Protein AF-A0A2S6B004-F1 (afdb_monomer_lite)

Secondary structure (DSSP, 8-state):
-TTTTEEEEEEEEEEEEEGGGTEEEEEEEEEEEESS--SEEEEE--TTS-----EETTEEPPGGGEE-SSSEEEEEPP-

Structure (mmCIF, N/CA/C/O backbone):
data_AF-A0A2S6B004-F1
#
_entry.id   AF-A0A2S6B004-F1
#
loop_
_atom_site.group_PDB
_atom_site.id
_atom_site.type_symbol
_atom_site.label_atom_id
_atom_site.label_alt_id
_atom_site.label_comp_id
_atom_site.label_asym_id
_atom_site.label_entity_id
_atom_site.label_seq_id
_atom_site.pdbx_PDB_ins_code
_atom_site.Cartn_x
_atom_site.Cartn_y
_atom_site.Cartn_z
_atom_site.occupancy
_atom_site.B_iso_or_equiv
_atom_site.auth_seq_id
_atom_site.auth_comp_id
_atom_site.auth_asym_id
_atom_site.auth_atom_id
_atom_site.pdbx_PDB_model_num
ATOM 1 N N . SER A 1 1 ? 18.885 6.709 -2.622 1.00 46.69 1 SER A N 1
ATOM 2 C CA . SER A 1 1 ? 17.453 6.892 -2.311 1.00 46.69 1 SER A CA 1
ATOM 3 C C . SER A 1 1 ? 16.686 5.848 -3.100 1.00 46.69 1 SER A C 1
ATOM 5 O O . SER A 1 1 ? 16.811 5.841 -4.314 1.00 46.69 1 SER A O 1
ATOM 7 N N . GLU A 1 2 ? 15.980 4.918 -2.457 1.00 54.16 2 GLU A N 1
ATOM 8 C CA . GLU A 1 2 ? 15.342 3.765 -3.132 1.00 54.16 2 GLU A CA 1
ATOM 9 C C . GLU A 1 2 ? 14.003 4.092 -3.831 1.00 54.16 2 GLU A C 1
ATOM 11 O O . GLU A 1 2 ? 13.352 3.206 -4.373 1.00 54.16 2 GLU A O 1
ATOM 16 N N . GLN A 1 3 ? 13.610 5.368 -3.884 1.00 62.47 3 GLN A N 1
ATOM 17 C CA . GLN A 1 3 ? 12.346 5.840 -4.466 1.00 62.47 3 GLN A CA 1
ATOM 18 C C . GLN A 1 3 ? 12.541 6.715 -5.723 1.00 62.47 3 GLN A C 1
ATOM 20 O O . GLN A 1 3 ? 11.788 7.646 -5.991 1.00 62.47 3 GLN A O 1
ATOM 25 N N . THR A 1 4 ? 13.565 6.449 -6.536 1.00 66.56 4 THR A N 1
ATOM 26 C CA . THR A 1 4 ? 13.837 7.269 -7.736 1.00 66.56 4 THR A CA 1
ATOM 27 C C . THR A 1 4 ? 12.872 6.971 -8.896 1.00 66.56 4 THR A C 1
ATOM 29 O O . THR A 1 4 ? 12.671 7.815 -9.772 1.00 66.56 4 THR A O 1
ATOM 32 N N . GLY A 1 5 ? 12.240 5.793 -8.897 1.00 83.75 5 GLY A N 1
ATOM 33 C CA . GLY A 1 5 ? 11.467 5.278 -10.032 1.00 83.75 5 GLY A CA 1
ATOM 34 C C . GLY A 1 5 ? 9.974 5.627 -10.072 1.00 83.75 5 GLY A C 1
ATOM 35 O O . GLY A 1 5 ? 9.321 5.249 -11.039 1.00 83.75 5 GLY A O 1
ATOM 36 N N . VAL A 1 6 ? 9.429 6.347 -9.083 1.00 91.50 6 VAL A N 1
ATOM 37 C CA . VAL A 1 6 ? 8.015 6.777 -9.058 1.00 91.50 6 VAL A CA 1
ATOM 38 C C . VAL A 1 6 ? 7.864 8.261 -8.746 1.00 91.50 6 VAL A C 1
ATOM 40 O O . VAL A 1 6 ? 8.658 8.841 -8.003 1.00 91.50 6 VAL A O 1
ATOM 43 N N . THR A 1 7 ? 6.814 8.867 -9.287 1.00 93.69 7 THR A N 1
ATOM 44 C CA . THR A 1 7 ? 6.210 10.099 -8.775 1.00 93.69 7 THR A CA 1
ATOM 45 C C . THR A 1 7 ? 4.989 9.714 -7.951 1.00 93.69 7 THR A C 1
ATOM 47 O O . THR A 1 7 ? 4.205 8.882 -8.394 1.00 93.69 7 THR A O 1
ATOM 50 N N . PHE A 1 8 ? 4.831 10.290 -6.763 1.00 93.38 8 PHE A N 1
ATOM 51 C CA . PHE A 1 8 ? 3.566 10.227 -6.036 1.00 93.38 8 PHE A CA 1
ATOM 52 C C . PHE A 1 8 ? 2.631 11.310 -6.573 1.00 93.38 8 PHE A C 1
ATOM 54 O O . PHE A 1 8 ? 3.032 12.474 -6.626 1.00 93.38 8 PHE A O 1
ATOM 61 N N . ASP A 1 9 ? 1.413 10.925 -6.949 1.00 96.19 9 ASP A N 1
ATOM 62 C CA . ASP A 1 9 ? 0.456 11.830 -7.584 1.00 96.19 9 ASP A CA 1
ATOM 63 C C . ASP A 1 9 ? -0.598 12.315 -6.580 1.00 96.19 9 ASP A C 1
ATOM 65 O O . ASP A 1 9 ? -0.781 13.519 -6.406 1.00 96.19 9 ASP A O 1
ATOM 69 N N . HIS A 1 10 ? -1.281 11.390 -5.896 1.00 96.75 10 HIS A N 1
ATOM 70 C CA . HIS A 1 10 ? -2.260 11.702 -4.849 1.00 96.75 10 HIS A CA 1
ATOM 71 C C . HIS A 1 10 ? -2.530 10.508 -3.924 1.00 96.75 10 HIS A C 1
ATOM 73 O O . HIS A 1 10 ? -2.210 9.359 -4.240 1.00 96.75 10 HIS A O 1
ATOM 79 N N . ALA A 1 11 ? -3.156 10.798 -2.782 1.00 96.94 11 ALA A N 1
ATOM 80 C CA . ALA A 1 11 ? -3.656 9.808 -1.842 1.00 96.94 11 ALA A CA 1
ATOM 81 C C . ALA A 1 11 ? -5.079 10.155 -1.410 1.00 96.94 11 ALA A C 1
ATOM 83 O O . ALA A 1 11 ? -5.330 11.265 -0.943 1.00 96.94 11 ALA A O 1
ATOM 84 N N . ASP A 1 12 ? -5.955 9.161 -1.474 1.00 97.94 12 ASP A N 1
ATOM 85 C CA . ASP A 1 12 ? -7.267 9.192 -0.845 1.00 97.94 12 ASP A CA 1
ATOM 86 C C . ASP A 1 12 ? -7.224 8.327 0.409 1.00 97.94 12 ASP A C 1
ATOM 88 O O . ASP A 1 12 ? -6.973 7.123 0.333 1.00 97.94 12 ASP A O 1
ATOM 92 N N . LEU A 1 13 ? -7.458 8.936 1.572 1.00 96.88 13 LEU A N 1
ATOM 93 C CA . LEU A 1 13 ? -7.430 8.260 2.865 1.00 96.88 13 LEU A CA 1
ATOM 94 C C . LEU A 1 13 ? -8.797 8.354 3.538 1.00 96.88 13 LEU A C 1
ATOM 96 O O . LEU A 1 13 ? -9.279 9.437 3.861 1.00 96.88 13 LEU A O 1
ATOM 100 N N . SER A 1 14 ? -9.387 7.195 3.807 1.00 97.81 14 SER A N 1
ATOM 101 C CA . SER A 1 14 ? -10.575 7.052 4.641 1.00 97.81 14 SER A CA 1
ATOM 102 C C . SER A 1 14 ? -10.190 6.466 5.991 1.00 97.81 14 SER A C 1
ATOM 104 O O . SER A 1 14 ? -9.492 5.454 6.063 1.00 97.81 14 SER A O 1
ATOM 106 N N . ILE A 1 15 ? -10.666 7.096 7.062 1.00 96.50 15 ILE A N 1
ATOM 107 C CA . ILE A 1 15 ? -10.437 6.658 8.436 1.00 96.50 15 ILE A CA 1
ATOM 108 C C . ILE A 1 15 ? -11.786 6.374 9.086 1.00 96.50 15 ILE A C 1
ATOM 110 O O . ILE A 1 15 ? -12.658 7.241 9.127 1.00 96.50 15 ILE A O 1
ATOM 114 N N . GLU A 1 16 ? -11.937 5.181 9.650 1.00 97.06 16 GLU A N 1
ATOM 115 C CA . GLU A 1 16 ? -13.085 4.816 10.467 1.00 97.06 16 GLU A CA 1
ATOM 116 C C . GLU A 1 16 ? -12.675 4.705 11.936 1.00 97.06 16 GLU A C 1
ATOM 118 O O . GLU A 1 16 ? -11.835 3.891 12.321 1.00 97.06 16 GLU A O 1
ATOM 123 N N . VAL A 1 17 ? -13.304 5.511 12.788 1.00 96.94 17 VAL A N 1
ATOM 124 C CA . VAL A 1 17 ? -13.092 5.457 14.236 1.00 96.94 17 VAL A CA 1
ATOM 125 C C . VAL A 1 17 ? -14.138 4.534 14.852 1.00 96.94 17 VAL A C 1
ATOM 127 O O . VAL A 1 17 ? -15.338 4.730 14.668 1.00 96.94 17 VAL A O 1
ATOM 130 N N . ARG A 1 18 ? -13.700 3.548 15.644 1.00 96.12 18 ARG A N 1
ATOM 131 C CA . ARG A 1 18 ? -14.564 2.625 16.398 1.00 96.12 18 ARG A CA 1
ATOM 132 C C . ARG A 1 18 ? -14.380 2.828 17.910 1.00 96.12 18 ARG A C 1
ATOM 134 O O . ARG A 1 18 ? -13.669 2.044 18.548 1.00 96.12 18 ARG A O 1
ATOM 141 N N . PRO A 1 19 ? -15.043 3.824 18.540 1.00 96.19 19 PRO A N 1
ATOM 142 C CA . PRO A 1 19 ? -14.779 4.197 19.935 1.00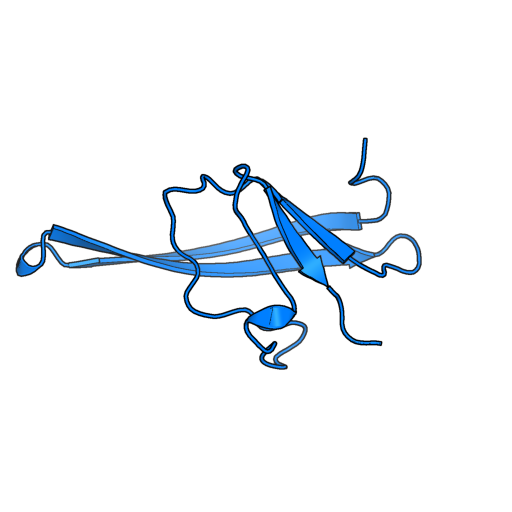 96.19 19 PRO A CA 1
ATOM 143 C C . PRO A 1 19 ? -15.040 3.072 20.940 1.00 96.19 19 PRO A C 1
ATOM 145 O O . PRO A 1 19 ? -14.226 2.830 21.827 1.00 96.19 19 PRO A O 1
ATOM 148 N N . LYS A 1 20 ? -16.137 2.320 20.761 1.00 97.56 20 LYS A N 1
ATOM 149 C CA . LYS A 1 20 ? -16.486 1.178 21.630 1.00 97.56 20 LYS A CA 1
ATOM 150 C C . LYS A 1 20 ? -15.414 0.084 21.629 1.00 97.56 20 LYS A C 1
ATOM 152 O O . LYS A 1 20 ? -15.276 -0.634 22.609 1.00 97.56 20 LYS A O 1
ATOM 157 N N . GLN A 1 21 ? -14.667 -0.029 20.532 1.00 96.44 21 GLN A N 1
ATOM 158 C CA . GLN A 1 21 ? -13.603 -1.013 20.338 1.00 96.44 21 GLN A CA 1
ATOM 159 C C . GLN A 1 21 ? -12.210 -0.410 20.562 1.00 96.44 21 GLN A C 1
ATOM 161 O O . GLN A 1 21 ? -11.224 -1.131 20.457 1.00 96.44 21 GLN A O 1
ATOM 166 N N . ARG A 1 22 ? -12.123 0.901 20.848 1.00 96.00 22 ARG A N 1
ATOM 167 C CA . ARG A 1 22 ? -10.872 1.670 20.956 1.00 96.00 22 ARG A CA 1
ATOM 168 C C . ARG A 1 22 ? -9.928 1.416 19.774 1.00 96.00 22 ARG A C 1
ATOM 170 O O . ARG A 1 22 ? -8.725 1.265 19.956 1.00 96.00 22 ARG A O 1
ATOM 177 N N . ARG A 1 23 ? -10.490 1.339 18.566 1.00 94.00 23 ARG A N 1
ATOM 178 C CA . ARG A 1 23 ? -9.759 1.040 17.331 1.00 94.00 23 ARG A CA 1
ATOM 179 C C . ARG A 1 23 ? -10.018 2.110 16.282 1.00 94.00 23 ARG A C 1
ATOM 181 O O . ARG A 1 23 ? -11.096 2.701 16.249 1.00 94.00 23 ARG A O 1
ATOM 188 N N . ILE A 1 24 ? -9.032 2.312 15.422 1.00 94.62 24 ILE A N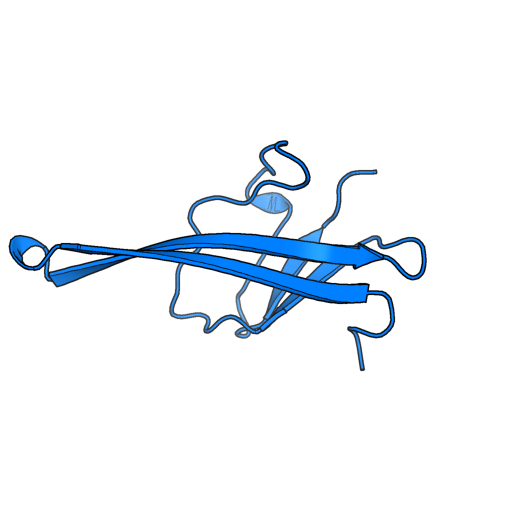 1
ATOM 189 C CA . ILE A 1 24 ? -9.155 3.060 14.178 1.00 94.62 24 ILE A CA 1
ATOM 190 C C . ILE A 1 24 ? -8.828 2.099 13.036 1.00 94.62 24 ILE A C 1
ATOM 192 O O . ILE A 1 24 ? -7.914 1.283 13.152 1.00 94.62 24 ILE A O 1
ATOM 196 N N . GLU A 1 25 ? -9.595 2.178 11.960 1.00 96.06 25 GLU A N 1
ATOM 197 C CA . GLU A 1 25 ? -9.334 1.490 10.702 1.00 96.06 25 GLU A CA 1
ATOM 198 C C . GLU A 1 25 ? -9.023 2.526 9.626 1.00 96.06 25 GLU A C 1
ATOM 200 O O . GLU A 1 25 ? -9.585 3.620 9.628 1.00 96.06 25 GLU A O 1
ATOM 205 N N . GLY A 1 26 ? -8.100 2.190 8.731 1.00 96.25 26 GLY A N 1
ATOM 206 C CA . GLY A 1 26 ? -7.702 3.044 7.621 1.00 96.25 26 GLY A CA 1
ATOM 207 C C . GLY A 1 26 ? -7.795 2.281 6.309 1.00 96.25 26 GLY A C 1
ATOM 208 O O . GLY A 1 26 ? -7.403 1.117 6.236 1.00 96.25 26 GLY A O 1
ATOM 209 N N . SER A 1 27 ? -8.294 2.946 5.275 1.00 97.12 27 SER A N 1
ATOM 210 C CA . SER A 1 27 ? -8.214 2.492 3.891 1.00 97.12 27 SER A CA 1
ATOM 211 C C . SER A 1 27 ? -7.627 3.619 3.056 1.00 97.12 27 SER A C 1
ATOM 213 O O . SER A 1 27 ? -8.114 4.747 3.118 1.00 97.12 27 SER A O 1
ATOM 215 N N . ALA A 1 28 ? -6.559 3.319 2.322 1.00 97.06 28 ALA A N 1
ATOM 216 C CA . ALA A 1 28 ? -5.866 4.285 1.487 1.00 97.06 28 ALA A CA 1
ATOM 217 C C . ALA A 1 28 ? -5.801 3.784 0.044 1.00 97.06 28 ALA A C 1
ATOM 219 O O . ALA A 1 28 ? -5.448 2.627 -0.190 1.00 97.06 28 ALA A O 1
ATOM 220 N N . THR A 1 29 ? -6.088 4.672 -0.906 1.00 97.94 29 THR A N 1
ATOM 221 C CA . THR A 1 29 ? -5.740 4.498 -2.320 1.00 97.94 29 THR A CA 1
ATOM 222 C C . THR A 1 29 ? -4.628 5.483 -2.639 1.00 97.94 29 THR A C 1
ATOM 224 O O . THR A 1 29 ? -4.791 6.684 -2.439 1.00 97.94 29 THR A O 1
ATOM 227 N N . LEU A 1 30 ? -3.478 4.968 -3.072 1.00 97.19 30 LEU A N 1
ATOM 228 C CA . LEU A 1 30 ? -2.299 5.765 -3.395 1.00 97.19 30 LEU A CA 1
ATOM 229 C C . LEU A 1 30 ? -2.024 5.645 -4.891 1.00 97.19 30 LEU A C 1
ATOM 231 O O . LEU A 1 30 ? -1.869 4.531 -5.393 1.00 97.19 30 LEU A O 1
ATOM 235 N N . SER A 1 31 ? -1.923 6.779 -5.574 1.00 96.62 31 SER A N 1
ATOM 236 C CA . SER A 1 31 ? -1.652 6.832 -7.008 1.00 96.62 31 SER A CA 1
ATOM 237 C C . SER A 1 31 ? -0.212 7.257 -7.257 1.00 96.62 31 SER A C 1
ATOM 239 O O . SER A 1 31 ? 0.266 8.249 -6.696 1.00 96.62 31 SER A O 1
ATOM 241 N N . PHE A 1 32 ? 0.476 6.495 -8.103 1.00 94.69 32 PHE A N 1
ATOM 242 C CA . PHE A 1 32 ? 1.859 6.747 -8.480 1.00 94.69 32 PHE A CA 1
ATOM 243 C C . PHE A 1 32 ? 2.035 6.651 -9.992 1.00 94.69 32 PHE A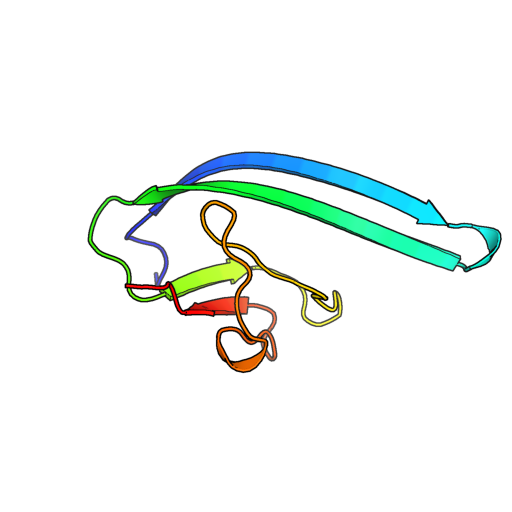 C 1
ATOM 245 O O . PHE A 1 32 ? 1.581 5.694 -10.618 1.00 94.69 32 PHE A O 1
ATOM 252 N N . THR A 1 33 ? 2.822 7.562 -10.551 1.00 94.62 33 THR A N 1
ATOM 253 C CA . THR A 1 33 ? 3.302 7.473 -11.927 1.00 94.62 33 THR A CA 1
ATOM 254 C C . THR A 1 33 ? 4.691 6.841 -11.937 1.00 94.62 33 THR A C 1
ATOM 256 O O . THR A 1 33 ? 5.654 7.405 -11.408 1.00 94.62 33 THR A O 1
ATOM 259 N N . ALA A 1 34 ? 4.827 5.668 -12.557 1.00 93.00 34 ALA A N 1
ATOM 260 C CA . ALA A 1 34 ? 6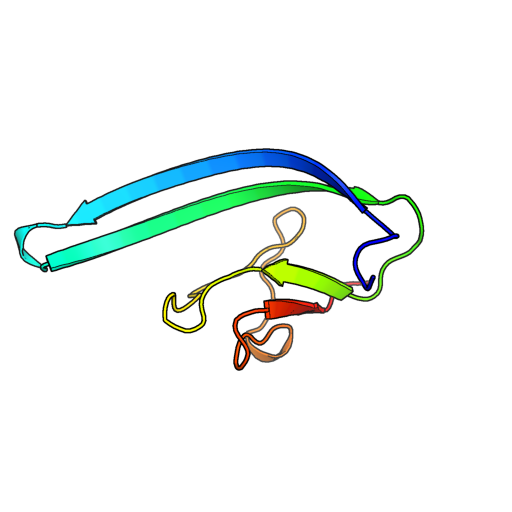.125 5.030 -12.758 1.00 93.00 34 ALA A CA 1
ATOM 261 C C . ALA A 1 34 ? 6.958 5.802 -13.798 1.00 93.00 34 ALA A C 1
ATOM 263 O O . ALA A 1 34 ? 6.492 6.098 -14.895 1.00 93.00 34 ALA A O 1
ATOM 264 N N . ARG A 1 35 ? 8.217 6.109 -13.466 1.00 94.00 35 ARG A N 1
ATOM 265 C CA . ARG A 1 35 ? 9.188 6.773 -14.362 1.00 94.00 35 ARG A CA 1
ATOM 266 C C . ARG A 1 35 ? 10.150 5.792 -15.040 1.00 94.00 35 ARG A C 1
ATOM 268 O O . ARG A 1 35 ? 10.933 6.186 -15.897 1.00 94.00 35 ARG A O 1
ATOM 275 N N . ALA A 1 36 ? 10.105 4.527 -14.636 1.00 90.81 36 ALA A N 1
ATOM 276 C CA . ALA A 1 36 ? 10.850 3.399 -15.185 1.00 90.81 36 ALA A CA 1
ATOM 277 C C . ALA A 1 36 ? 10.136 2.095 -14.773 1.00 90.81 36 ALA A C 1
ATOM 279 O O . ALA A 1 36 ? 9.280 2.147 -13.890 1.00 90.81 36 ALA A O 1
ATOM 280 N N . PRO A 1 37 ? 10.473 0.928 -15.350 1.00 90.69 37 PRO A N 1
ATOM 281 C CA . PRO A 1 37 ? 9.983 -0.354 -14.849 1.00 90.69 37 PRO A CA 1
ATOM 282 C C . PRO A 1 37 ? 10.338 -0.567 -13.370 1.00 90.69 37 PRO A C 1
ATOM 284 O O . PRO A 1 37 ? 11.465 -0.298 -12.949 1.00 90.69 37 PRO A O 1
ATOM 287 N N . LEU A 1 38 ? 9.387 -1.079 -12.586 1.00 91.25 38 LEU A N 1
ATOM 288 C CA . LEU A 1 38 ? 9.527 -1.269 -11.142 1.00 91.25 38 LEU A CA 1
ATOM 289 C C . LEU A 1 38 ? 9.257 -2.720 -10.772 1.00 91.25 38 LEU A C 1
ATOM 291 O O . LEU A 1 38 ? 8.211 -3.267 -11.098 1.00 91.25 38 LEU A O 1
ATOM 295 N N . ALA A 1 39 ? 10.179 -3.328 -10.032 1.00 93.38 39 ALA A N 1
ATOM 296 C CA . ALA A 1 39 ? 9.945 -4.637 -9.421 1.00 93.38 39 ALA A CA 1
ATOM 297 C C . ALA A 1 39 ? 9.310 -4.525 -8.025 1.00 93.38 39 ALA A C 1
ATOM 299 O O . ALA A 1 39 ? 8.703 -5.475 -7.529 1.00 93.38 39 ALA A O 1
ATOM 300 N N . ARG A 1 40 ? 9.483 -3.374 -7.365 1.00 94.12 40 ARG A N 1
ATOM 301 C CA . ARG A 1 40 ? 9.027 -3.137 -5.997 1.00 94.12 40 ARG A CA 1
ATOM 302 C C . ARG A 1 40 ? 8.604 -1.689 -5.787 1.00 94.12 40 ARG A C 1
ATOM 304 O O . ARG A 1 40 ? 9.205 -0.784 -6.363 1.00 94.12 40 ARG A O 1
ATOM 311 N N . LEU A 1 41 ? 7.626 -1.498 -4.911 1.00 94.12 41 LEU A N 1
ATOM 312 C CA . LEU A 1 41 ? 7.234 -0.216 -4.340 1.00 94.12 41 LEU A CA 1
ATOM 313 C C . LEU A 1 41 ? 7.602 -0.212 -2.852 1.00 94.12 41 LEU A C 1
ATOM 315 O O . LEU A 1 41 ? 7.406 -1.213 -2.162 1.00 94.12 41 LEU A O 1
ATOM 319 N N . VAL A 1 42 ? 8.148 0.899 -2.367 1.00 93.56 42 VAL A N 1
ATOM 320 C CA . VAL A 1 42 ? 8.447 1.113 -0.945 1.00 93.56 42 VAL A CA 1
ATOM 321 C C . VAL A 1 42 ? 7.655 2.312 -0.471 1.00 93.56 42 VAL A C 1
ATOM 323 O O . VAL A 1 42 ? 7.648 3.342 -1.147 1.00 93.56 42 VAL A O 1
ATOM 326 N N . ILE A 1 43 ? 6.984 2.161 0.664 1.00 93.25 43 ILE A N 1
ATOM 327 C CA . ILE A 1 43 ? 6.203 3.204 1.323 1.00 93.25 43 ILE A CA 1
ATOM 328 C C . ILE A 1 43 ? 6.642 3.255 2.783 1.00 93.25 43 ILE A C 1
ATOM 330 O O . ILE A 1 43 ? 6.657 2.224 3.454 1.00 93.25 43 ILE A O 1
ATOM 334 N N . ASP A 1 44 ? 6.952 4.444 3.289 1.00 93.38 44 ASP A N 1
ATOM 335 C CA . ASP A 1 44 ? 7.172 4.633 4.721 1.00 93.38 44 ASP A CA 1
ATOM 336 C C . ASP A 1 44 ? 5.845 4.443 5.463 1.00 93.38 44 ASP A C 1
ATOM 338 O O . ASP A 1 44 ? 4.864 5.149 5.225 1.00 93.38 44 ASP A O 1
ATOM 342 N N . LEU A 1 45 ? 5.799 3.455 6.351 1.00 95.00 45 LEU A N 1
ATOM 343 C CA . LEU A 1 45 ? 4.618 3.123 7.136 1.00 95.00 45 LEU A CA 1
ATOM 344 C C . LEU A 1 45 ? 5.070 2.565 8.477 1.00 95.00 45 LEU A C 1
ATOM 346 O O . LEU A 1 45 ? 5.696 1.511 8.514 1.00 95.00 45 LEU A O 1
ATOM 350 N N . ASP A 1 46 ? 4.703 3.224 9.576 1.00 95.06 46 ASP A N 1
ATOM 351 C CA . ASP A 1 46 ? 5.062 2.773 10.923 1.00 95.06 46 ASP A CA 1
ATOM 352 C C . ASP A 1 46 ? 4.711 1.286 11.125 1.00 95.06 46 ASP A C 1
ATOM 354 O O . ASP A 1 46 ? 3.594 0.843 10.846 1.00 95.06 46 ASP A O 1
ATOM 358 N N . ARG A 1 47 ? 5.674 0.501 11.618 1.00 94.06 47 ARG A N 1
ATOM 359 C CA . ARG A 1 47 ? 5.526 -0.946 11.852 1.00 94.06 47 ARG A CA 1
ATOM 360 C C . ARG A 1 47 ? 4.379 -1.307 12.806 1.00 94.06 47 ARG A C 1
ATOM 362 O O . ARG A 1 47 ? 3.912 -2.442 12.799 1.00 94.06 47 ARG A O 1
ATOM 369 N N . ASN A 1 48 ? 3.926 -0.363 13.633 1.00 93.31 48 ASN A N 1
ATOM 370 C CA . ASN A 1 48 ? 2.802 -0.533 14.552 1.00 93.31 48 ASN A CA 1
ATOM 371 C C . ASN A 1 48 ? 1.436 -0.399 13.859 1.00 93.31 48 ASN A C 1
ATOM 373 O O . ASN A 1 48 ? 0.408 -0.589 14.507 1.00 93.31 48 ASN A O 1
ATOM 377 N N . LEU A 1 49 ? 1.408 -0.080 12.560 1.00 93.00 49 LEU A N 1
ATOM 378 C CA . LEU A 1 49 ? 0.205 -0.040 11.734 1.00 93.00 49 LEU A CA 1
ATOM 379 C C . LEU A 1 49 ? 0.106 -1.336 10.913 1.00 93.00 49 LEU A C 1
ATOM 381 O O . LEU A 1 49 ? 0.681 -1.435 9.825 1.00 93.00 49 LEU A O 1
ATOM 385 N N . PRO A 1 50 ? -0.602 -2.368 11.414 1.00 93.31 50 PRO A N 1
ATOM 386 C CA . PRO A 1 50 ? -0.716 -3.631 10.705 1.00 93.31 50 PRO A CA 1
ATOM 387 C C . PRO A 1 50 ? -1.529 -3.454 9.423 1.00 93.31 50 PRO A C 1
ATOM 389 O O . PRO A 1 50 ? -2.702 -3.086 9.451 1.00 93.31 50 PRO A O 1
ATOM 392 N N . VAL A 1 51 ? -0.923 -3.795 8.289 1.00 96.38 51 VAL A N 1
ATOM 393 C CA . VAL A 1 51 ? -1.636 -3.868 7.012 1.00 96.38 51 VAL A CA 1
ATOM 394 C C . VAL A 1 51 ? -2.404 -5.190 6.954 1.00 96.38 51 VAL A C 1
ATOM 396 O O . VAL A 1 51 ? -1.872 -6.265 7.265 1.00 96.38 51 VAL A O 1
ATOM 399 N N . SER A 1 52 ? -3.672 -5.142 6.558 1.00 96.31 52 SER A N 1
ATOM 400 C CA . SER A 1 52 ? -4.517 -6.331 6.398 1.00 96.31 52 SER A CA 1
ATOM 401 C C . SER A 1 52 ? -4.525 -6.834 4.953 1.00 96.31 52 SER A C 1
ATOM 403 O O . SER A 1 52 ? -4.386 -8.038 4.737 1.00 96.31 52 SER A O 1
ATOM 405 N N . ALA A 1 53 ? -4.592 -5.928 3.976 1.00 97.94 53 ALA A N 1
ATOM 406 C CA . ALA A 1 53 ? -4.630 -6.230 2.550 1.00 97.94 53 ALA A CA 1
ATOM 407 C C . ALA A 1 53 ? -3.944 -5.135 1.720 1.00 97.94 53 ALA A C 1
ATOM 409 O O . ALA A 1 53 ? -3.873 -3.983 2.140 1.00 97.94 53 ALA A O 1
ATOM 410 N N . ILE A 1 54 ? -3.460 -5.517 0.537 1.00 98.25 54 ILE A N 1
ATOM 411 C CA . ILE A 1 54 ? -2.919 -4.616 -0.486 1.00 98.25 54 ILE A CA 1
ATOM 412 C C . ILE A 1 54 ? -3.452 -5.086 -1.836 1.00 98.25 54 ILE A C 1
ATOM 414 O O . ILE A 1 54 ? -3.488 -6.292 -2.095 1.00 98.25 54 ILE A O 1
ATOM 418 N N . ALA A 1 55 ? -3.831 -4.140 -2.690 1.00 98.00 55 ALA A N 1
ATOM 419 C CA . ALA A 1 55 ? -4.110 -4.374 -4.098 1.00 98.00 55 ALA A CA 1
ATOM 420 C C . ALA A 1 55 ? -3.301 -3.393 -4.957 1.00 98.00 55 ALA A C 1
ATOM 422 O O . ALA A 1 55 ? -3.056 -2.267 -4.531 1.00 98.00 55 ALA A O 1
ATOM 423 N N . ILE A 1 56 ? -2.894 -3.830 -6.148 1.00 96.56 56 ILE A N 1
ATOM 424 C CA . ILE A 1 56 ? -2.278 -2.991 -7.186 1.00 96.56 56 ILE A CA 1
ATOM 425 C C . ILE A 1 56 ? -3.222 -3.018 -8.379 1.00 96.56 56 ILE A C 1
ATOM 427 O O . ILE A 1 56 ? -3.600 -4.104 -8.813 1.00 96.56 56 ILE A O 1
ATOM 431 N N . ASP A 1 57 ? -3.657 -1.849 -8.845 1.00 94.38 57 ASP A N 1
ATOM 432 C CA . ASP A 1 57 ? -4.587 -1.705 -9.974 1.00 94.38 57 ASP A CA 1
ATOM 433 C C . ASP A 1 57 ? -5.836 -2.604 -9.855 1.00 94.38 57 ASP A C 1
ATOM 435 O O . ASP A 1 57 ? -6.302 -3.224 -10.807 1.00 94.38 57 ASP A O 1
ATOM 439 N N . GLY A 1 58 ? -6.369 -2.713 -8.630 1.00 95.12 58 GLY A N 1
ATOM 440 C CA . GLY A 1 58 ? -7.537 -3.538 -8.301 1.00 95.12 58 GLY A CA 1
ATOM 441 C C . GLY A 1 58 ? -7.246 -5.028 -8.070 1.00 95.12 58 GLY A C 1
ATOM 442 O O . GLY A 1 58 ? -8.120 -5.750 -7.590 1.00 95.12 58 GLY A O 1
ATOM 443 N N . GLN A 1 59 ? -6.027 -5.505 -8.328 1.00 96.62 59 GLN A N 1
ATOM 444 C CA . GLN A 1 59 ? -5.642 -6.895 -8.105 1.00 96.62 59 GLN A CA 1
ATOM 445 C C . GLN A 1 59 ? -5.077 -7.103 -6.696 1.00 96.62 59 GLN A C 1
ATOM 447 O O . GLN A 1 59 ? -4.012 -6.592 -6.348 1.00 96.62 59 GLN A O 1
ATOM 452 N N . ALA A 1 60 ? -5.773 -7.906 -5.888 1.00 97.81 60 ALA A N 1
ATOM 453 C CA . ALA A 1 60 ? -5.324 -8.265 -4.547 1.00 97.81 60 ALA A CA 1
ATOM 454 C C . ALA A 1 60 ? -3.992 -9.035 -4.578 1.00 97.81 60 ALA A C 1
ATOM 456 O O . ALA A 1 60 ? -3.828 -10.007 -5.320 1.00 97.81 60 ALA A O 1
ATOM 457 N N . LEU A 1 61 ? -3.052 -8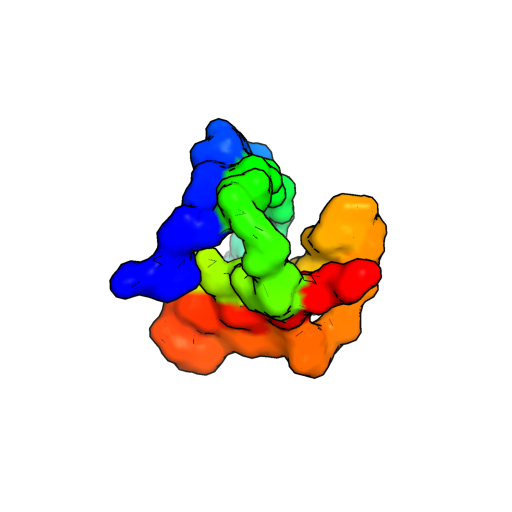.630 -3.724 1.00 98.25 61 LEU A N 1
ATOM 458 C CA . LEU A 1 61 ? -1.756 -9.282 -3.584 1.00 98.25 61 LEU A CA 1
ATOM 459 C C . LEU A 1 61 ? -1.773 -10.339 -2.470 1.00 98.25 61 LEU A C 1
ATOM 461 O O . LEU A 1 61 ? -2.353 -10.114 -1.402 1.00 98.25 61 LEU A O 1
ATOM 465 N N . PRO A 1 62 ? -1.076 -11.477 -2.646 1.00 97.69 62 PRO A N 1
ATOM 466 C CA . PRO A 1 62 ? -0.905 -12.438 -1.566 1.00 97.69 62 PRO A CA 1
ATOM 467 C C . PRO A 1 62 ? -0.029 -11.839 -0.456 1.00 97.69 62 PRO A C 1
ATOM 469 O O . PRO A 1 62 ? 0.913 -11.105 -0.735 1.00 97.69 62 PRO A O 1
ATOM 472 N N . LYS A 1 63 ? -0.264 -12.227 0.806 1.00 96.81 63 LYS A N 1
ATOM 473 C CA . LYS A 1 63 ? 0.503 -11.743 1.977 1.00 96.81 63 LYS A CA 1
ATOM 474 C C . LYS A 1 63 ? 2.026 -11.849 1.830 1.00 96.81 63 LYS A C 1
ATOM 476 O O . LYS A 1 63 ? 2.737 -11.002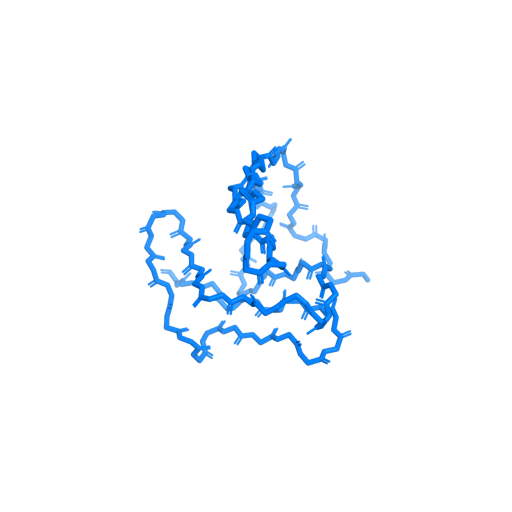 2.344 1.00 96.81 63 LYS A O 1
ATOM 481 N N . ARG A 1 64 ? 2.529 -12.860 1.109 1.00 97.00 64 ARG A N 1
ATOM 482 C CA . ARG A 1 64 ? 3.971 -13.044 0.847 1.00 97.00 64 ARG A CA 1
ATOM 483 C C . ARG A 1 64 ? 4.588 -11.991 -0.082 1.00 97.00 64 ARG A C 1
ATOM 485 O O . ARG A 1 64 ? 5.805 -11.944 -0.200 1.00 97.00 64 ARG A O 1
ATOM 492 N N . ALA A 1 65 ? 3.770 -11.215 -0.793 1.00 98.00 65 ALA A N 1
ATOM 493 C CA . ALA A 1 65 ? 4.239 -10.211 -1.742 1.00 98.00 65 ALA A CA 1
ATOM 494 C C . ALA A 1 65 ? 4.622 -8.892 -1.064 1.00 98.00 65 ALA A C 1
ATOM 496 O O . ALA A 1 65 ? 5.026 -7.963 -1.751 1.00 98.00 65 ALA A O 1
ATOM 497 N N . TRP A 1 66 ? 4.489 -8.773 0.255 1.00 97.88 66 TRP A N 1
ATOM 498 C CA . TRP A 1 66 ? 4.803 -7.535 0.947 1.00 97.88 66 TRP A CA 1
ATOM 499 C C . TRP A 1 66 ? 5.194 -7.772 2.403 1.00 97.88 66 TRP A C 1
ATOM 501 O O . TRP A 1 66 ? 4.860 -8.795 2.997 1.00 97.88 66 TRP A O 1
ATOM 511 N N . SER A 1 67 ? 5.936 -6.827 2.973 1.00 97.19 67 SER A N 1
ATOM 512 C CA . SER A 1 67 ? 6.464 -6.915 4.335 1.00 97.19 67 SER A CA 1
ATOM 513 C C . SER A 1 67 ? 6.725 -5.520 4.902 1.00 97.19 67 SER A C 1
ATOM 515 O O . SER A 1 67 ? 7.086 -4.619 4.148 1.00 97.19 67 SER A O 1
ATOM 517 N N . ASN A 1 68 ? 6.546 -5.343 6.215 1.00 96.62 68 ASN A N 1
ATOM 518 C CA . ASN A 1 68 ? 6.836 -4.087 6.920 1.00 96.62 68 ASN A CA 1
ATOM 519 C C . ASN A 1 68 ? 7.456 -4.317 8.322 1.00 96.62 68 ASN A C 1
ATOM 521 O O . ASN A 1 68 ? 6.836 -3.970 9.329 1.00 96.62 68 ASN A O 1
ATOM 525 N N . PRO A 1 69 ? 8.638 -4.951 8.435 1.00 93.00 69 PRO A N 1
ATOM 526 C CA . PRO A 1 69 ? 9.280 -5.161 9.735 1.00 93.00 69 PRO A CA 1
ATOM 527 C C . PRO A 1 69 ? 9.961 -3.884 10.256 1.00 93.00 69 PRO A C 1
ATOM 529 O O . PRO A 1 69 ? 10.009 -3.651 11.466 1.00 93.00 69 PRO A O 1
ATOM 532 N N . ASP A 1 70 ? 10.425 -3.035 9.336 1.00 93.00 70 ASP A N 1
ATOM 533 C CA . ASP A 1 70 ? 11.353 -1.937 9.624 1.00 93.00 70 ASP A CA 1
ATOM 534 C C . ASP A 1 70 ? 10.703 -0.546 9.548 1.00 93.00 70 ASP A C 1
ATOM 536 O O . ASP A 1 70 ? 11.396 0.467 9.584 1.00 93.00 70 ASP A O 1
ATOM 540 N N . GLY A 1 71 ? 9.374 -0.472 9.429 1.00 94.75 71 GLY A N 1
ATOM 541 C CA . GLY A 1 71 ? 8.666 0.792 9.194 1.00 94.75 71 GLY A CA 1
ATOM 542 C C . GLY A 1 71 ? 8.706 1.262 7.731 1.00 94.75 71 GLY A C 1
ATOM 543 O O . GLY A 1 71 ? 8.338 2.394 7.425 1.00 94.75 71 GLY A O 1
ATOM 544 N N . GLN A 1 72 ? 9.163 0.388 6.833 1.00 94.88 72 GLN A N 1
ATOM 545 C CA . GLN A 1 72 ? 9.141 0.557 5.387 1.00 94.88 72 GLN A CA 1
ATOM 546 C C . GLN A 1 72 ? 8.359 -0.603 4.773 1.00 94.88 72 GLN A C 1
ATOM 548 O O . GLN A 1 72 ? 8.861 -1.725 4.644 1.00 94.88 72 GLN A O 1
ATOM 553 N N . LEU A 1 73 ? 7.118 -0.331 4.378 1.00 96.44 73 LEU A N 1
ATOM 554 C CA . LEU A 1 73 ? 6.283 -1.279 3.664 1.00 96.44 73 LEU A CA 1
ATOM 555 C C . LEU A 1 73 ? 6.861 -1.495 2.266 1.00 96.44 73 LEU A C 1
ATOM 557 O O . LEU A 1 73 ? 6.737 -0.658 1.375 1.00 96.44 73 LEU A O 1
ATOM 561 N N . THR A 1 74 ? 7.482 -2.652 2.076 1.00 96.62 74 THR A N 1
ATOM 562 C CA . THR A 1 74 ? 7.951 -3.123 0.777 1.00 96.62 74 THR A CA 1
ATOM 563 C C . THR A 1 74 ? 6.876 -3.982 0.132 1.00 96.62 74 THR A C 1
ATOM 565 O O . THR A 1 74 ? 6.401 -4.934 0.747 1.00 96.62 74 THR A O 1
ATOM 568 N N . ILE A 1 75 ? 6.538 -3.682 -1.120 1.00 97.00 75 ILE A N 1
ATOM 569 C CA . ILE A 1 75 ? 5.538 -4.380 -1.929 1.00 97.00 75 ILE A CA 1
ATOM 570 C C . ILE A 1 75 ? 6.209 -4.851 -3.220 1.00 97.00 75 ILE A C 1
ATOM 572 O O . ILE A 1 75 ? 6.740 -4.039 -3.975 1.00 97.00 75 ILE A O 1
ATOM 576 N N . ALA A 1 76 ? 6.196 -6.153 -3.485 1.00 96.81 76 ALA A N 1
ATOM 577 C CA . ALA A 1 76 ? 6.581 -6.723 -4.769 1.00 96.81 76 ALA A CA 1
ATOM 578 C C . ALA A 1 76 ? 5.451 -6.490 -5.777 1.00 96.81 76 ALA A C 1
ATOM 580 O O . ALA A 1 76 ? 4.304 -6.867 -5.525 1.00 96.81 76 ALA A O 1
ATOM 581 N N . LEU A 1 77 ? 5.778 -5.865 -6.907 1.00 93.88 77 LEU A N 1
ATOM 582 C CA . LEU A 1 77 ? 4.794 -5.567 -7.940 1.00 93.88 77 LEU A CA 1
ATOM 583 C C . LEU A 1 77 ? 4.552 -6.806 -8.820 1.00 93.88 77 LEU A C 1
ATOM 585 O O . LEU A 1 77 ? 5.498 -7.551 -9.104 1.00 93.88 77 LEU A O 1
ATOM 589 N N . PRO A 1 78 ? 3.297 -7.058 -9.233 1.00 87.81 78 PRO A N 1
ATOM 590 C CA . PRO A 1 78 ? 3.014 -8.044 -10.267 1.00 87.81 78 PRO A CA 1
ATOM 591 C C . PRO A 1 78 ? 3.704 -7.632 -11.578 1.00 87.81 78 PRO A C 1
ATOM 593 O O . PRO A 1 78 ? 3.988 -6.455 -11.795 1.00 87.81 78 PRO A O 1
ATOM 596 N N . ARG A 1 79 ? 4.028 -8.620 -12.413 1.00 80.44 79 ARG A N 1
ATOM 597 C CA . ARG A 1 79 ? 4.620 -8.385 -13.736 1.00 80.44 79 ARG A CA 1
ATOM 598 C C . ARG A 1 79 ? 3.568 -7.996 -14.756 1.00 80.44 79 ARG A C 1
ATOM 600 O O . ARG A 1 79 ? 2.448 -8.540 -14.641 1.00 80.44 79 ARG A O 1
#

Sequence (79 aa):
SEQTGVTFDHADLSIEVRPKQRRIEGSATLSFTARAPLARLVIDLDRNLPVSAIAIDGQALPKRAWSNPDGQLTIALPR

Radius of gyration: 13.73 Å; chains: 1; bounding box: 34×25×37 Å

pLDDT: mean 93.17, std 8.92, range [46.69, 98.25]

Foldseek 3Di:
DVPPFKDWDDKDKDWDQDVVVRDIDIDMDTDIDTNDDDQKDKDQAQPVDDDDWDDDPNHTDDPVQWDQPPSIIIGGDDD